Protein AF-F4CNG2-F1 (afdb_monomer)

Nearest PDB structures (foldseek):
  8hwz-assembly1_D  TM=9.021E-01  e=3.608E+00  Mycolicibacterium smegmatis MC2 155
  8w1d-assembly1_A-2  TM=9.112E-01  e=4.375E+00  Pseudomonas aeruginosa PAO1
  4pjw-assembly1_A  TM=8.842E-01  e=8.322E+00  Homo sapiens

Secondary structure (DSSP, 8-state):
----------------EEE-TTS-EEE-SSHHHHHHHHHHHHHHHHHHTTT-HHHHHHHHHHHHHHHHHHHHHHHH--

Mean predicted aligned error: 9.35 Å

Radius of gyration: 16.44 Å; Cα contacts (8 Å, |Δi|>4): 55; chains: 1; bounding box: 36×44×40 Å

Organism: Pseudonocardia dioxanivorans (strain ATCC 55486 / DSM 44775 / JCM 13855 / CB1190) (NCBI:txid675635)

Foldseek 3Di:
DDDPPPPDDDDPVLVQWFQFPVRDIQRHPDPVSLVVLLVVLVVVLVVCCVPPVVVNVSSV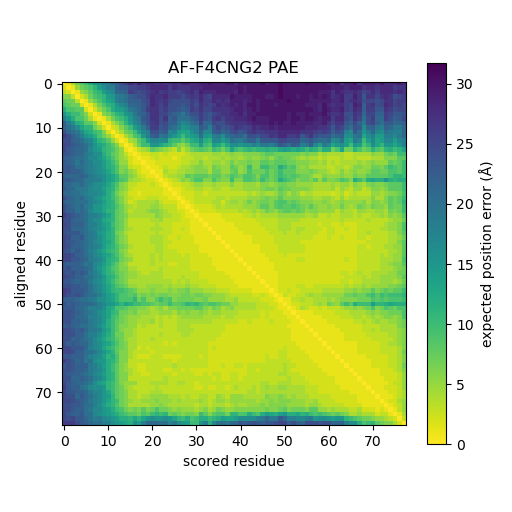SVNVSSVVSNVVCVVVVD

pLDDT: mean 79.56, std 15.54, range [43.47, 93.56]

Solvent-accessible surface area (backbone atoms only — not comparable to full-atom values): 4743 Å² total; per-residue (Å²): 139,80,84,84,80,80,78,76,79,92,69,89,69,72,74,29,62,47,72,30,94,85,69,51,75,41,79,36,83,46,71,69,50,42,53,49,50,48,54,52,41,54,50,49,29,68,69,30,42,88,82,34,53,69,59,26,47,52,44,47,56,38,42,54,54,51,51,50,51,48,52,53,48,60,66,72,76,106

Structure (mmCIF, N/CA/C/O backbone):
data_AF-F4CNG2-F1
#
_entry.id   AF-F4CNG2-F1
#
loop_
_atom_site.group_PDB
_atom_site.id
_atom_site.type_symbol
_atom_site.label_atom_id
_atom_site.label_alt_id
_atom_site.label_comp_id
_atom_site.label_asym_id
_atom_site.label_entity_id
_atom_site.label_seq_id
_atom_site.pdbx_PDB_ins_code
_atom_site.Cartn_x
_atom_site.Cartn_y
_atom_site.Cartn_z
_atom_site.occupancy
_atom_site.B_iso_or_equiv
_atom_site.auth_seq_id
_atom_site.auth_comp_id
_atom_site.auth_asym_id
_atom_site.auth_atom_id
_atom_site.pdbx_PDB_model_num
ATOM 1 N N . MET A 1 1 ? -18.651 -34.806 -23.615 1.00 45.09 1 MET A N 1
ATOM 2 C CA . MET A 1 1 ? -18.312 -33.372 -23.755 1.00 45.09 1 MET A CA 1
ATOM 3 C C . MET A 1 1 ? -17.427 -33.008 -22.575 1.00 45.09 1 MET A C 1
ATOM 5 O O . MET A 1 1 ? -17.927 -32.941 -21.464 1.00 45.09 1 MET A O 1
ATOM 9 N N . ALA A 1 2 ? -16.113 -32.933 -22.789 1.00 48.16 2 ALA A N 1
ATOM 10 C CA . ALA A 1 2 ? -15.134 -32.560 -21.766 1.00 48.16 2 ALA A CA 1
ATOM 11 C C . ALA A 1 2 ? -14.879 -31.040 -21.828 1.00 48.16 2 ALA A C 1
ATOM 13 O O . ALA A 1 2 ? -14.995 -30.470 -22.919 1.00 48.16 2 ALA A O 1
ATOM 14 N N . PRO A 1 3 ? -14.568 -30.373 -20.703 1.00 52.41 3 PRO A N 1
ATOM 15 C CA . PRO A 1 3 ? -14.331 -28.935 -20.681 1.00 52.41 3 PRO A CA 1
ATOM 16 C C . PRO A 1 3 ? -13.029 -28.602 -21.418 1.00 52.41 3 PRO A C 1
ATOM 18 O O . PRO A 1 3 ? -11.998 -29.238 -21.204 1.00 52.41 3 PRO A O 1
ATOM 21 N N . LYS A 1 4 ? -13.076 -27.601 -22.304 1.00 46.62 4 LYS A N 1
ATOM 22 C CA . LYS A 1 4 ? -11.878 -27.013 -22.908 1.00 46.62 4 LYS A CA 1
ATOM 23 C C . LYS A 1 4 ? -11.140 -26.227 -21.827 1.00 46.62 4 LYS A C 1
ATOM 25 O O . LYS A 1 4 ? -11.503 -25.097 -21.514 1.00 46.62 4 LYS A O 1
ATOM 30 N N . THR A 1 5 ? -10.109 -26.842 -21.266 1.00 53.19 5 THR A N 1
ATOM 31 C CA . THR A 1 5 ? -9.039 -26.154 -20.550 1.00 53.19 5 THR A CA 1
ATOM 32 C C . THR A 1 5 ? -8.258 -25.346 -21.580 1.00 53.19 5 THR A C 1
ATOM 34 O O . THR A 1 5 ? -7.372 -25.868 -22.253 1.00 53.19 5 THR A O 1
ATOM 37 N N . THR A 1 6 ? -8.622 -24.080 -21.762 1.00 49.19 6 THR A N 1
ATOM 38 C CA . THR A 1 6 ? -7.771 -23.129 -22.480 1.00 49.19 6 THR A CA 1
ATOM 39 C C . THR A 1 6 ? -6.726 -22.630 -21.489 1.00 49.19 6 THR A C 1
ATOM 41 O O . THR A 1 6 ? -6.856 -21.559 -20.909 1.00 49.19 6 THR A O 1
ATOM 44 N N . SER A 1 7 ? -5.711 -23.457 -21.241 1.00 51.25 7 SER A N 1
ATOM 45 C CA . SER A 1 7 ? -4.419 -22.953 -20.791 1.00 51.25 7 SER A CA 1
ATOM 46 C C . SER A 1 7 ? -3.764 -22.310 -22.009 1.00 51.25 7 SER A C 1
ATOM 48 O O . SER A 1 7 ? -3.211 -23.019 -22.845 1.00 51.25 7 SER A O 1
ATOM 50 N N . SER A 1 8 ? -3.882 -20.989 -22.135 1.00 43.47 8 SER A N 1
ATOM 51 C CA . SER A 1 8 ? -2.938 -20.215 -22.942 1.00 43.47 8 SER A CA 1
ATOM 52 C C . SER A 1 8 ? -1.678 -20.007 -22.096 1.00 43.47 8 SER A C 1
ATOM 54 O O . SER A 1 8 ? -1.774 -19.387 -21.036 1.00 43.47 8 SER A O 1
ATOM 56 N N . PRO A 1 9 ? -0.514 -20.547 -22.497 1.00 55.41 9 PRO A N 1
ATOM 57 C CA . PRO A 1 9 ? 0.764 -19.935 -22.156 1.00 55.41 9 PRO A CA 1
ATOM 58 C C . PRO A 1 9 ? 0.907 -18.671 -23.031 1.00 55.41 9 PRO A C 1
ATOM 60 O O . PRO A 1 9 ? 0.156 -18.534 -23.988 1.00 55.41 9 PRO A O 1
ATOM 63 N N . GLU A 1 10 ? 1.872 -17.787 -22.783 1.00 46.75 10 GLU A N 1
ATOM 64 C CA . GLU A 1 10 ? 2.164 -16.610 -23.640 1.00 46.75 10 GLU A CA 1
ATOM 65 C C . GLU A 1 10 ? 1.364 -15.330 -23.335 1.00 46.75 10 GLU A C 1
ATOM 67 O O . GLU A 1 10 ? 0.754 -14.723 -24.200 1.00 46.75 10 GLU A O 1
ATOM 72 N N . ASP A 1 11 ? 1.447 -14.869 -22.095 1.00 45.56 11 ASP A N 1
ATOM 73 C CA . ASP A 1 11 ? 1.910 -13.509 -21.817 1.00 45.56 11 ASP A CA 1
ATOM 74 C C . ASP A 1 11 ? 2.499 -13.594 -20.405 1.00 45.56 11 ASP A C 1
ATOM 76 O O . ASP A 1 11 ? 1.864 -14.122 -19.488 1.00 45.56 11 ASP A O 1
ATOM 80 N N . SER A 1 12 ? 3.736 -13.147 -20.198 1.00 47.19 12 SER A N 1
ATOM 81 C CA . SER A 1 12 ? 4.148 -12.764 -18.848 1.00 47.19 12 SER A CA 1
ATOM 82 C C . SER A 1 12 ? 3.337 -11.517 -18.524 1.00 47.19 12 SER A C 1
ATOM 84 O O . SER A 1 12 ? 3.860 -10.408 -18.598 1.00 47.19 12 SER A O 1
ATOM 86 N N . GLU A 1 13 ? 2.046 -11.689 -18.228 1.00 53.94 13 GLU A N 1
ATOM 87 C CA . GLU A 1 13 ? 1.210 -10.657 -17.650 1.00 53.94 13 GLU A CA 1
ATOM 88 C C . GLU A 1 13 ? 1.894 -10.321 -16.334 1.00 53.94 13 GLU A C 1
ATOM 90 O O . GLU A 1 13 ? 1.728 -10.999 -15.316 1.00 53.94 13 GLU A O 1
ATOM 95 N N . VAL A 1 14 ? 2.764 -9.311 -16.367 1.00 58.84 14 VAL A N 1
ATOM 96 C CA . VAL A 1 14 ? 3.237 -8.641 -15.171 1.00 58.84 14 VAL A CA 1
ATOM 97 C C . VAL A 1 14 ? 1.948 -8.264 -14.471 1.00 58.84 14 VAL A C 1
ATOM 99 O O . VAL A 1 14 ? 1.265 -7.362 -14.933 1.00 58.84 14 VAL A O 1
ATOM 102 N N . LEU A 1 15 ? 1.551 -9.030 -13.451 1.00 65.12 15 LEU A N 1
ATOM 103 C CA . LEU A 1 15 ? 0.318 -8.806 -12.705 1.00 65.12 15 LEU A CA 1
ATOM 104 C C . LEU A 1 15 ? 0.410 -7.398 -12.117 1.00 65.12 15 LEU A C 1
ATOM 106 O O . LEU A 1 15 ? 1.000 -7.177 -11.060 1.00 65.12 15 LEU A O 1
ATOM 110 N N . THR A 1 16 ? -0.070 -6.412 -12.865 1.00 75.75 16 THR A N 1
ATOM 111 C CA . THR A 1 16 ? 0.009 -5.002 -12.492 1.00 75.75 16 THR A CA 1
ATOM 112 C C . THR A 1 16 ? -1.012 -4.713 -11.412 1.00 75.75 16 THR A C 1
ATOM 114 O O . THR A 1 16 ? -0.910 -3.700 -10.746 1.00 75.75 16 THR A O 1
ATOM 117 N N . VAL A 1 17 ? -1.975 -5.605 -11.186 1.00 83.56 17 VAL A N 1
ATOM 118 C CA . VAL A 1 17 ? -2.999 -5.451 -10.163 1.00 83.56 17 VAL A CA 1
ATOM 119 C C . VAL A 1 17 ? -2.631 -6.268 -8.932 1.00 83.56 17 VAL A C 1
ATOM 121 O O . VAL A 1 17 ? -2.475 -7.486 -8.993 1.00 83.56 17 VAL A O 1
ATOM 124 N N . VAL A 1 18 ? -2.530 -5.586 -7.794 1.00 84.12 18 VAL A N 1
ATOM 125 C CA . VAL A 1 18 ? -2.400 -6.196 -6.471 1.00 84.12 18 VAL A CA 1
ATOM 126 C C . VAL A 1 18 ? -3.747 -6.120 -5.774 1.00 84.12 18 VAL A C 1
ATOM 128 O O . VAL A 1 18 ? -4.288 -5.032 -5.584 1.00 84.12 18 VAL A O 1
ATOM 131 N N . THR A 1 19 ? -4.296 -7.262 -5.372 1.00 84.75 19 THR A N 1
ATOM 132 C CA . THR A 1 19 ? -5.536 -7.298 -4.594 1.00 84.75 19 THR A CA 1
ATOM 133 C C . THR A 1 19 ? -5.209 -7.360 -3.107 1.00 84.75 19 THR A C 1
ATOM 135 O O . THR A 1 19 ? -4.625 -8.328 -2.626 1.00 84.75 19 THR A O 1
ATOM 138 N N . GLY A 1 20 ? -5.588 -6.316 -2.375 1.00 83.44 20 GLY A N 1
ATOM 139 C CA . GLY A 1 20 ? -5.513 -6.272 -0.923 1.00 83.44 20 GLY A CA 1
ATOM 140 C C . GLY A 1 20 ? -6.498 -7.250 -0.266 1.00 83.44 20 GLY A C 1
ATOM 141 O O . GLY A 1 20 ? -7.481 -7.674 -0.885 1.00 83.44 20 GLY A O 1
ATOM 142 N N . PRO A 1 21 ? -6.298 -7.582 1.019 1.00 76.81 21 PRO A N 1
ATOM 143 C CA . PRO A 1 21 ? -7.048 -8.614 1.746 1.00 76.81 21 PRO A CA 1
ATOM 144 C C . PRO A 1 21 ? -8.561 -8.370 1.837 1.00 76.81 21 PRO A C 1
ATOM 146 O O . PRO A 1 21 ? -9.321 -9.279 2.164 1.00 76.81 21 PRO A O 1
ATOM 149 N N . ARG A 1 22 ? -9.024 -7.150 1.549 1.00 79.69 22 ARG A N 1
ATOM 150 C CA . ARG A 1 22 ? -10.447 -6.774 1.558 1.00 79.69 22 ARG A CA 1
ATOM 151 C C . ARG A 1 22 ? -11.070 -6.674 0.163 1.00 79.69 22 ARG A C 1
ATOM 153 O O . ARG A 1 22 ? -12.181 -6.168 0.037 1.00 79.69 22 ARG A O 1
ATOM 160 N N . GLY A 1 23 ? -10.362 -7.126 -0.872 1.00 80.50 23 GLY A N 1
ATOM 161 C CA . GLY A 1 23 ? -10.792 -7.016 -2.269 1.00 80.50 23 GLY A CA 1
ATOM 162 C C . GLY A 1 23 ? -10.478 -5.663 -2.914 1.00 80.50 23 GLY A C 1
ATOM 163 O O . GLY A 1 23 ? -10.902 -5.411 -4.041 1.00 80.50 23 GLY A O 1
ATOM 164 N N . THR A 1 24 ? -9.734 -4.784 -2.233 1.00 84.00 24 THR A N 1
ATOM 165 C CA . THR A 1 24 ? -9.252 -3.530 -2.824 1.00 84.00 24 THR A CA 1
ATOM 166 C C . THR A 1 24 ? -8.232 -3.852 -3.905 1.00 84.00 24 THR A C 1
ATOM 168 O O . THR A 1 24 ? -7.246 -4.525 -3.630 1.00 84.00 24 THR A O 1
ATOM 171 N N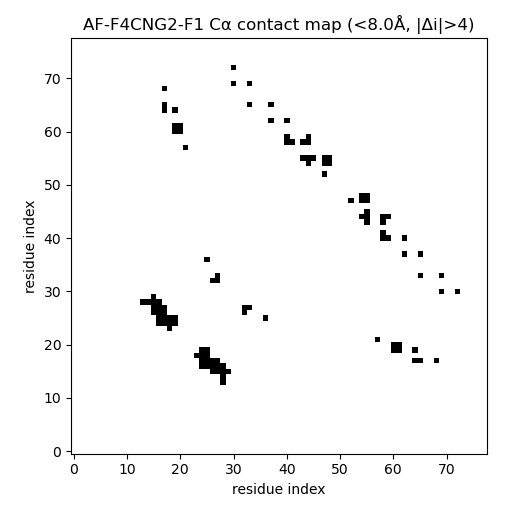 . SER A 1 25 ? -8.446 -3.376 -5.125 1.00 85.75 25 SER A N 1
ATOM 172 C CA . SER A 1 25 ? -7.493 -3.576 -6.218 1.00 85.75 25 SER A CA 1
ATOM 173 C C . SER A 1 25 ? -6.606 -2.346 -6.375 1.00 85.75 25 SER A C 1
ATOM 175 O O . SER A 1 25 ? -7.107 -1.222 -6.437 1.00 85.75 25 SER A O 1
ATOM 177 N N . TYR A 1 26 ? -5.297 -2.566 -6.434 1.00 84.81 26 TYR A N 1
ATOM 178 C CA . TYR A 1 26 ? -4.281 -1.539 -6.622 1.00 84.81 26 TYR A CA 1
ATOM 179 C C . TYR A 1 26 ? -3.556 -1.781 -7.936 1.00 84.81 26 TYR A C 1
ATOM 181 O O . TYR A 1 26 ? -2.803 -2.743 -8.073 1.00 84.81 26 TYR A O 1
ATOM 189 N N . GLU A 1 27 ? -3.752 -0.880 -8.888 1.00 84.88 27 GLU A N 1
ATOM 190 C CA . GLU A 1 27 ? -2.963 -0.850 -10.114 1.00 84.88 27 GLU A CA 1
ATOM 191 C C . GLU A 1 27 ? -1.565 -0.308 -9.798 1.00 84.88 27 GLU A C 1
ATOM 193 O O . GLU A 1 27 ? -1.400 0.835 -9.373 1.00 84.88 27 GLU A O 1
ATOM 198 N N . CYS A 1 28 ? -0.574 -1.170 -9.971 1.00 84.25 28 CYS A N 1
ATOM 199 C CA . CYS A 1 28 ? 0.841 -1.038 -9.654 1.00 84.25 28 CYS A CA 1
ATOM 200 C C . CYS A 1 28 ? 1.692 -1.551 -10.839 1.00 84.25 28 CYS A C 1
ATOM 202 O O . CYS A 1 28 ? 2.343 -2.593 -10.721 1.00 84.25 28 CYS A O 1
ATOM 204 N N . PRO A 1 29 ? 1.678 -0.869 -12.000 1.00 79.81 29 PRO A N 1
ATOM 205 C CA . PRO A 1 29 ? 2.492 -1.267 -13.150 1.00 79.81 29 PRO A CA 1
ATOM 206 C C . PRO A 1 29 ? 3.996 -1.030 -12.936 1.00 79.81 29 PRO A C 1
ATOM 208 O O . PRO A 1 29 ? 4.816 -1.656 -13.601 1.00 79.81 29 PRO A O 1
ATOM 211 N N . ASP A 1 30 ? 4.363 -0.144 -12.008 1.00 81.06 30 ASP A N 1
ATOM 212 C CA . ASP A 1 30 ? 5.737 0.274 -11.743 1.00 81.06 30 ASP A CA 1
ATOM 213 C C . ASP A 1 30 ? 5.949 0.635 -10.258 1.00 81.06 30 ASP A C 1
ATOM 215 O O . ASP A 1 30 ? 4.996 0.829 -9.492 1.00 81.06 30 ASP A O 1
ATOM 219 N N . LEU A 1 31 ? 7.220 0.743 -9.852 1.00 84.69 31 LEU A N 1
ATOM 220 C CA . LEU A 1 31 ? 7.614 1.067 -8.476 1.00 84.69 31 LEU A CA 1
ATOM 221 C C . LEU A 1 31 ? 7.131 2.456 -8.022 1.00 84.69 31 LEU A C 1
ATOM 223 O O . LEU A 1 31 ? 6.756 2.617 -6.862 1.00 84.69 31 LEU A O 1
ATOM 227 N N . ALA A 1 32 ? 7.078 3.448 -8.916 1.00 87.19 32 ALA A N 1
ATOM 228 C CA . ALA A 1 32 ? 6.648 4.801 -8.563 1.00 87.19 32 ALA A CA 1
ATOM 229 C C . ALA A 1 32 ? 5.141 4.859 -8.263 1.00 87.19 32 ALA A C 1
ATOM 231 O O . ALA A 1 32 ? 4.704 5.582 -7.362 1.00 87.19 32 ALA A O 1
ATOM 232 N N . THR A 1 33 ? 4.336 4.073 -8.980 1.00 88.00 33 THR A N 1
ATOM 233 C CA . THR A 1 33 ? 2.907 3.921 -8.693 1.00 88.00 33 THR A CA 1
ATOM 234 C C . THR A 1 33 ? 2.687 3.220 -7.347 1.00 88.00 33 THR A C 1
ATOM 236 O O . THR A 1 33 ? 1.860 3.668 -6.548 1.00 88.00 33 THR A O 1
ATOM 239 N N . LEU A 1 34 ? 3.491 2.197 -7.038 1.00 89.00 34 LEU A N 1
ATOM 240 C CA . LEU A 1 34 ? 3.524 1.544 -5.723 1.00 89.00 34 LEU A CA 1
ATOM 241 C C . LEU A 1 34 ? 3.836 2.534 -4.589 1.00 89.00 34 LEU A C 1
ATOM 243 O O . LEU A 1 34 ? 3.075 2.630 -3.624 1.00 89.00 34 LEU A O 1
ATOM 247 N N . ASP A 1 35 ? 4.899 3.328 -4.727 1.00 89.31 35 ASP A N 1
ATOM 248 C CA . ASP A 1 35 ? 5.295 4.331 -3.728 1.00 89.31 35 ASP A CA 1
ATOM 249 C C . ASP A 1 35 ? 4.208 5.402 -3.509 1.00 89.31 35 ASP A C 1
ATOM 251 O O . ASP A 1 35 ? 3.978 5.861 -2.381 1.00 89.31 35 ASP A O 1
ATOM 255 N N . ARG A 1 36 ? 3.470 5.775 -4.565 1.00 90.50 36 ARG A N 1
ATOM 256 C CA . ARG A 1 36 ? 2.326 6.695 -4.465 1.00 90.50 36 ARG A CA 1
ATOM 257 C C . ARG A 1 36 ? 1.178 6.096 -3.649 1.00 90.50 36 ARG A C 1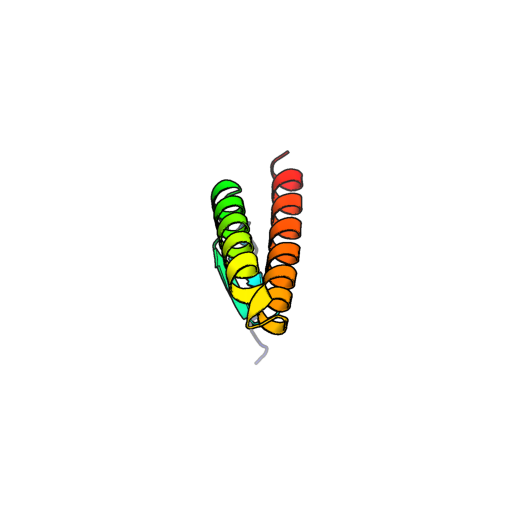
ATOM 259 O O . ARG A 1 36 ? 0.612 6.794 -2.798 1.00 90.50 36 ARG A O 1
ATOM 266 N N . HIS A 1 37 ? 0.838 4.826 -3.878 1.00 90.88 37 HIS A N 1
ATOM 267 C CA . HIS A 1 37 ? -0.186 4.122 -3.094 1.00 90.88 37 HIS A CA 1
ATOM 268 C C . HIS A 1 37 ? 0.221 4.016 -1.626 1.00 90.88 37 HIS A C 1
ATOM 270 O O . HIS A 1 37 ? -0.5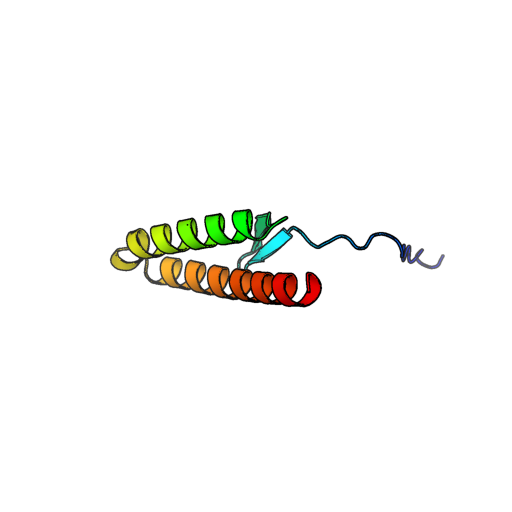67 4.378 -0.751 1.00 90.88 37 HIS A O 1
ATOM 276 N N . LEU A 1 38 ? 1.473 3.640 -1.352 1.00 91.50 38 LEU A N 1
ATOM 277 C CA . LEU A 1 38 ? 2.025 3.569 0.005 1.00 91.50 38 LEU A CA 1
ATOM 278 C C . LEU A 1 38 ? 1.958 4.922 0.727 1.00 91.50 38 LEU A C 1
ATOM 280 O O . LEU A 1 38 ? 1.502 5.000 1.870 1.00 91.50 38 LEU A O 1
ATOM 284 N N . THR A 1 39 ? 2.341 6.007 0.048 1.00 93.56 39 THR A N 1
ATOM 285 C CA . THR A 1 39 ? 2.277 7.370 0.603 1.00 93.56 39 THR A CA 1
ATOM 286 C C . THR A 1 39 ? 0.837 7.770 0.930 1.00 93.56 39 THR A C 1
ATOM 288 O O . THR A 1 39 ? 0.558 8.307 2.007 1.00 93.56 39 THR A O 1
ATOM 291 N N . THR A 1 40 ? -0.097 7.459 0.028 1.00 92.62 40 THR A N 1
ATOM 292 C CA . THR A 1 40 ? -1.528 7.743 0.203 1.00 92.62 40 THR A CA 1
ATOM 293 C C . THR A 1 40 ? -2.115 6.954 1.373 1.00 92.62 40 THR A C 1
ATOM 295 O O . THR A 1 40 ? -2.821 7.523 2.208 1.00 92.62 40 THR A O 1
ATOM 298 N N . LEU A 1 41 ? -1.795 5.661 1.484 1.00 91.25 41 LEU A N 1
ATOM 299 C CA . LEU A 1 41 ? -2.234 4.810 2.591 1.00 91.25 41 LEU A CA 1
ATOM 300 C C . LEU A 1 41 ? -1.655 5.288 3.925 1.00 91.25 41 LEU A C 1
ATOM 302 O O . LEU A 1 41 ? -2.395 5.411 4.897 1.00 91.25 41 LEU A O 1
ATOM 306 N N . CYS A 1 42 ? -0.380 5.679 3.968 1.00 93.00 42 CYS A N 1
ATOM 307 C CA . CYS A 1 42 ? 0.231 6.266 5.162 1.00 93.00 42 CYS A CA 1
ATOM 308 C C . CYS A 1 42 ? -0.461 7.563 5.612 1.00 93.00 42 CYS A C 1
ATOM 310 O O . CYS A 1 42 ? -0.632 7.796 6.813 1.00 93.00 42 CYS A O 1
ATOM 312 N N . ALA A 1 43 ? -0.854 8.426 4.671 1.00 93.50 43 ALA A N 1
ATOM 313 C CA . ALA A 1 43 ? -1.604 9.641 4.984 1.00 93.50 43 ALA A CA 1
ATOM 314 C C . ALA A 1 43 ? -3.007 9.309 5.519 1.00 93.50 43 ALA A C 1
ATOM 316 O O . ALA A 1 43 ? -3.421 9.847 6.549 1.00 93.50 43 ALA A O 1
ATOM 317 N N . ARG A 1 44 ? -3.703 8.359 4.880 1.00 91.00 44 ARG A N 1
ATOM 318 C CA . ARG A 1 44 ? -5.020 7.879 5.321 1.00 91.00 44 ARG A CA 1
ATOM 319 C C . ARG A 1 44 ? -4.970 7.230 6.698 1.00 91.00 44 ARG A C 1
ATOM 321 O O . ARG A 1 44 ? -5.845 7.501 7.506 1.00 91.00 44 ARG A O 1
ATOM 328 N N . ILE A 1 45 ? -3.938 6.444 7.010 1.00 91.81 45 ILE A N 1
ATOM 329 C CA . ILE A 1 45 ? -3.732 5.873 8.349 1.00 91.81 45 ILE A CA 1
ATOM 330 C C . ILE A 1 45 ? -3.609 6.985 9.383 1.00 91.81 45 ILE A C 1
ATOM 332 O O . ILE A 1 45 ? -4.282 6.924 10.408 1.00 91.81 45 ILE A O 1
ATOM 336 N N . ARG A 1 46 ? -2.792 8.014 9.130 1.00 92.19 46 ARG A N 1
ATOM 337 C CA . ARG A 1 46 ? -2.622 9.134 10.072 1.00 92.19 46 ARG A CA 1
ATOM 338 C C . ARG A 1 46 ? -3.937 9.860 10.352 1.00 92.19 46 ARG A C 1
ATOM 340 O O . ARG A 1 46 ? -4.211 10.179 11.503 1.00 92.19 46 ARG A O 1
ATOM 347 N N . GLN A 1 47 ? -4.758 10.065 9.324 1.00 91.88 47 GLN A N 1
ATOM 348 C CA . GLN A 1 47 ? -6.069 10.705 9.461 1.00 91.88 47 GLN A CA 1
ATOM 349 C C . GLN A 1 47 ? -7.113 9.789 10.120 1.00 91.88 47 GLN A C 1
ATOM 351 O O . GLN A 1 47 ? -7.896 10.247 10.946 1.00 91.88 47 GLN A O 1
ATOM 356 N N . ALA A 1 48 ? -7.116 8.496 9.785 1.00 89.00 48 ALA A N 1
ATOM 357 C CA . ALA A 1 48 ? -8.111 7.537 10.255 1.00 89.00 48 ALA A CA 1
ATOM 358 C C . ALA A 1 48 ? -7.816 6.996 11.659 1.00 89.00 48 ALA A C 1
ATOM 360 O O . ALA A 1 48 ? -8.752 6.703 12.386 1.00 89.00 48 ALA A O 1
ATOM 361 N N . THR A 1 49 ? -6.550 6.881 12.074 1.00 89.94 49 THR A N 1
ATOM 362 C CA . THR A 1 49 ? -6.154 6.311 13.380 1.00 89.94 49 THR A CA 1
ATOM 363 C C . THR A 1 49 ? -6.935 6.867 14.581 1.00 89.94 49 THR A C 1
ATOM 365 O O . THR A 1 49 ? -7.401 6.049 15.373 1.00 89.94 49 THR A O 1
ATOM 368 N N . PRO A 1 50 ? -7.126 8.195 14.747 1.00 88.31 50 PRO A N 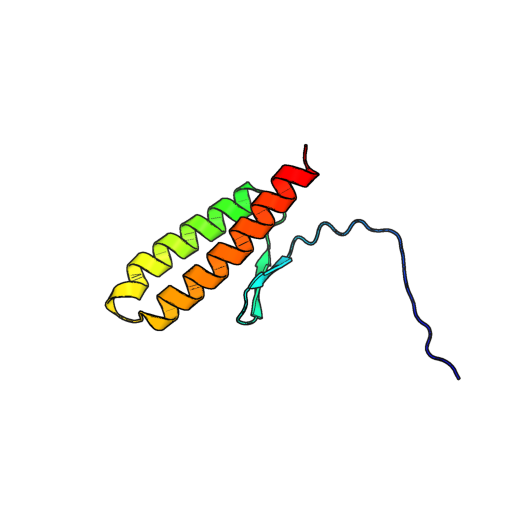1
ATOM 369 C CA . PRO A 1 50 ? -7.830 8.725 15.918 1.00 88.31 50 PRO A CA 1
ATOM 370 C C . PRO A 1 50 ? -9.333 8.410 15.953 1.00 88.31 50 PRO A C 1
ATOM 372 O O . PRO A 1 50 ? -9.916 8.410 17.031 1.00 88.31 50 PRO A O 1
ATOM 375 N N . GLN A 1 51 ? -9.969 8.156 14.805 1.00 89.88 51 GLN A N 1
ATOM 376 C CA . GLN A 1 51 ? -11.429 7.995 14.703 1.00 89.88 51 GLN A CA 1
ATOM 377 C C . GLN A 1 51 ? -11.853 6.558 14.360 1.00 89.88 51 GLN A C 1
ATOM 379 O O . GLN A 1 51 ? -12.904 6.091 14.788 1.00 89.88 51 GLN A O 1
ATOM 384 N N . PHE A 1 52 ? -11.022 5.839 13.608 1.00 90.88 52 PHE A N 1
ATOM 385 C CA . PHE A 1 52 ? -11.302 4.531 13.022 1.00 90.88 52 PHE A CA 1
ATOM 386 C C . PHE A 1 52 ? -10.055 3.629 13.089 1.00 90.88 52 PHE A C 1
ATOM 388 O O . PHE A 1 52 ? -9.412 3.356 12.068 1.00 90.88 52 PHE A O 1
ATOM 395 N N . PRO A 1 53 ? -9.693 3.117 14.279 1.00 87.56 53 PRO A N 1
ATOM 396 C CA . PRO A 1 53 ? -8.507 2.274 14.452 1.00 87.56 53 PRO A CA 1
ATOM 397 C C . PRO A 1 53 ? -8.576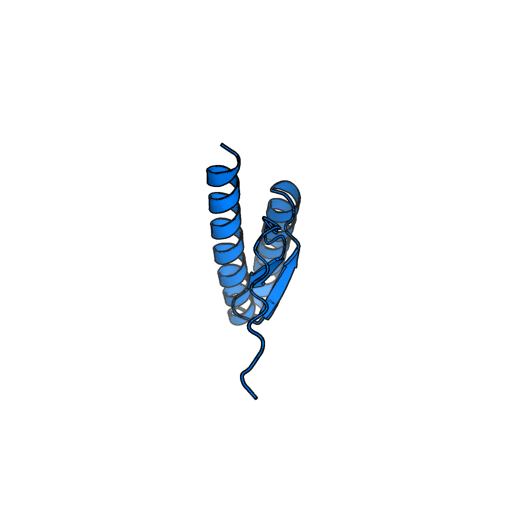 0.961 13.655 1.00 87.56 53 PRO A C 1
ATOM 399 O O . PRO A 1 53 ? -7.551 0.468 13.184 1.00 87.56 53 PRO A O 1
ATOM 402 N N . SER A 1 54 ? -9.776 0.413 13.442 1.00 89.56 54 SER A N 1
ATOM 403 C CA . SER A 1 54 ? -10.001 -0.765 12.593 1.00 89.56 54 SER A CA 1
ATOM 404 C C . SER A 1 54 ? -9.698 -0.488 11.118 1.00 89.56 54 SER A C 1
ATOM 406 O O . SER A 1 54 ? -9.086 -1.316 10.448 1.00 89.56 54 SER A O 1
ATOM 408 N N . LEU A 1 55 ? -10.062 0.697 10.622 1.00 87.25 55 LEU A N 1
ATOM 409 C CA . LEU A 1 55 ? -9.759 1.123 9.258 1.00 87.25 55 LEU A CA 1
ATOM 410 C C . LEU A 1 55 ? -8.259 1.384 9.078 1.00 87.25 55 LEU A C 1
ATOM 412 O O . LEU A 1 55 ? -7.679 0.984 8.074 1.00 87.25 55 LEU A O 1
ATOM 416 N N . ALA A 1 56 ? -7.613 1.981 10.082 1.00 90.12 56 ALA A N 1
ATOM 417 C CA . ALA A 1 56 ? -6.162 2.132 10.098 1.00 90.12 56 ALA A CA 1
ATOM 418 C C . ALA A 1 56 ? -5.440 0.775 10.066 1.00 90.12 56 ALA A C 1
ATOM 420 O O . ALA A 1 56 ? -4.388 0.670 9.444 1.00 90.12 56 ALA A O 1
ATOM 421 N N . ARG A 1 57 ? -5.992 -0.268 10.702 1.00 89.94 57 ARG A N 1
ATOM 422 C CA . ARG A 1 57 ? -5.457 -1.632 10.592 1.00 89.94 57 ARG A CA 1
ATOM 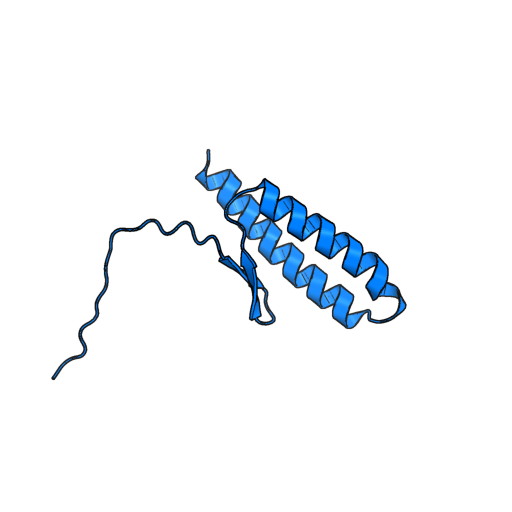423 C C . ARG A 1 57 ? -5.623 -2.199 9.184 1.00 89.94 57 ARG A C 1
ATOM 425 O O . ARG A 1 57 ? -4.638 -2.661 8.634 1.00 89.94 57 ARG A O 1
ATOM 432 N N . ALA A 1 58 ? -6.801 -2.055 8.577 1.00 89.25 58 ALA A N 1
ATOM 433 C CA . ALA A 1 58 ? -7.022 -2.499 7.200 1.00 89.25 58 ALA A CA 1
ATOM 434 C C . ALA A 1 58 ? -6.035 -1.854 6.209 1.00 89.25 58 ALA A C 1
ATOM 436 O O . ALA A 1 58 ? -5.455 -2.547 5.385 1.00 89.25 58 ALA A O 1
ATOM 437 N N . P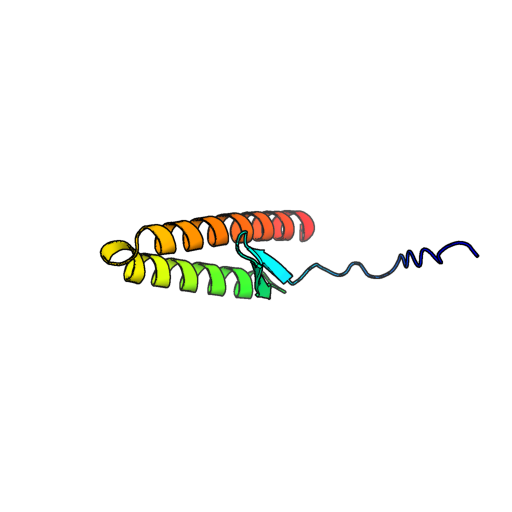HE A 1 59 ? -5.775 -0.548 6.336 1.00 89.19 59 PHE A N 1
ATOM 438 C CA . PHE A 1 59 ? -4.780 0.121 5.494 1.00 89.19 59 PHE A CA 1
ATOM 439 C C . PHE A 1 59 ? -3.345 -0.359 5.740 1.00 89.19 59 PHE A C 1
ATOM 441 O O . PHE A 1 59 ? -2.529 -0.271 4.829 1.00 89.19 59 PHE A O 1
ATOM 448 N N . ARG A 1 60 ? -3.009 -0.834 6.948 1.00 91.56 60 ARG A N 1
ATOM 449 C CA . ARG A 1 60 ? -1.702 -1.463 7.204 1.00 91.56 60 ARG A CA 1
ATOM 450 C C . ARG A 1 60 ? -1.606 -2.817 6.512 1.00 91.56 60 ARG A C 1
ATOM 452 O O . ARG A 1 60 ? -0.599 -3.063 5.865 1.00 91.56 60 ARG A O 1
ATOM 459 N N . ASP A 1 61 ? -2.664 -3.622 6.577 1.00 92.44 61 ASP A N 1
ATOM 460 C CA . ASP A 1 61 ? -2.699 -4.908 5.877 1.00 92.44 61 ASP A CA 1
ATOM 461 C C . ASP A 1 61 ? -2.558 -4.700 4.350 1.00 92.44 61 ASP A C 1
ATOM 463 O O . ASP A 1 61 ? -1.824 -5.430 3.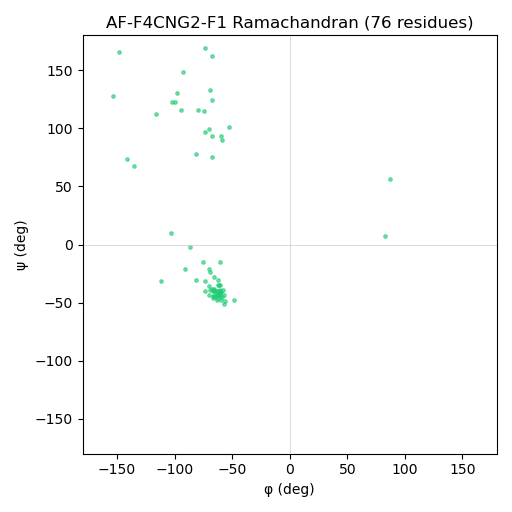691 1.00 92.44 61 ASP A O 1
ATOM 467 N N . ASP A 1 62 ? -3.187 -3.657 3.786 1.00 89.62 62 ASP A N 1
ATOM 468 C CA . ASP A 1 62 ? -3.003 -3.279 2.374 1.00 89.62 62 ASP A CA 1
ATOM 469 C C . ASP A 1 62 ? -1.547 -2.851 2.069 1.00 89.62 62 ASP A C 1
ATOM 471 O O . ASP A 1 62 ? -1.001 -3.206 1.024 1.00 89.62 62 ASP A O 1
ATOM 475 N N . ILE A 1 63 ? -0.892 -2.111 2.977 1.00 92.00 63 ILE A N 1
ATOM 476 C CA . ILE A 1 63 ? 0.522 -1.710 2.841 1.00 92.00 63 ILE A CA 1
ATOM 477 C C . ILE A 1 63 ? 1.447 -2.930 2.804 1.00 92.00 63 ILE A C 1
ATOM 479 O O . ILE A 1 63 ? 2.353 -2.959 1.972 1.00 92.00 63 ILE A O 1
ATOM 483 N N . ASP A 1 64 ? 1.228 -3.925 3.664 1.00 91.69 64 ASP A N 1
ATOM 484 C CA . ASP A 1 64 ? 2.079 -5.119 3.724 1.00 91.69 64 ASP A CA 1
ATOM 485 C C . ASP A 1 64 ? 2.066 -5.885 2.391 1.00 91.69 64 ASP A C 1
ATOM 487 O O . ASP A 1 64 ? 3.121 -6.278 1.890 1.00 91.69 64 ASP A O 1
ATOM 491 N N . VAL A 1 65 ? 0.896 -6.014 1.750 1.00 90.12 65 VAL A N 1
ATOM 492 C CA . VAL A 1 65 ? 0.778 -6.655 0.427 1.00 90.12 65 VAL A CA 1
ATOM 493 C C . VAL A 1 65 ? 1.489 -5.839 -0.661 1.00 90.12 65 VAL A C 1
ATOM 495 O O . VAL A 1 65 ? 2.163 -6.399 -1.528 1.00 90.12 65 VAL A O 1
ATOM 498 N N . LEU A 1 66 ? 1.383 -4.508 -0.622 1.00 89.62 66 LEU A N 1
ATOM 499 C CA . LEU A 1 66 ? 2.078 -3.634 -1.572 1.00 89.62 66 LEU A CA 1
ATOM 500 C C . LEU A 1 66 ? 3.606 -3.696 -1.409 1.00 89.62 66 LEU A C 1
ATOM 502 O O . LEU A 1 66 ? 4.332 -3.694 -2.404 1.00 89.62 66 LEU A O 1
ATOM 506 N N . LEU A 1 67 ? 4.108 -3.793 -0.177 1.00 90.44 67 LEU A N 1
ATOM 507 C CA . LEU A 1 67 ? 5.539 -3.960 0.092 1.00 90.44 67 LEU A CA 1
ATOM 508 C C . LEU A 1 67 ? 6.062 -5.319 -0.386 1.00 90.44 67 LEU A C 1
ATOM 510 O O . LEU A 1 67 ? 7.160 -5.383 -0.941 1.00 90.44 67 LEU A O 1
ATOM 514 N N . ASP A 1 68 ? 5.278 -6.385 -0.232 1.00 88.44 68 ASP A N 1
ATOM 515 C CA . ASP A 1 68 ? 5.622 -7.697 -0.784 1.00 88.44 68 ASP A CA 1
ATOM 516 C C . ASP A 1 68 ? 5.708 -7.650 -2.319 1.00 88.44 68 ASP A C 1
ATOM 518 O O . ASP A 1 68 ? 6.703 -8.085 -2.909 1.00 88.44 68 ASP A O 1
ATOM 522 N N . ARG A 1 69 ? 4.742 -6.983 -2.976 1.00 84.56 69 ARG A N 1
ATOM 523 C CA . ARG A 1 69 ? 4.790 -6.762 -4.431 1.00 84.56 69 ARG A CA 1
ATOM 524 C C . ARG A 1 69 ? 6.022 -5.970 -4.854 1.00 84.56 69 ARG A C 1
ATOM 526 O O . ARG A 1 69 ? 6.661 -6.331 -5.841 1.00 84.56 69 ARG A O 1
ATOM 533 N N . ARG A 1 70 ? 6.359 -4.903 -4.125 1.00 87.50 70 ARG A N 1
ATOM 534 C CA . ARG A 1 70 ? 7.559 -4.098 -4.380 1.00 87.50 70 ARG A CA 1
ATOM 535 C C . ARG A 1 70 ? 8.812 -4.967 -4.343 1.00 87.50 70 ARG A C 1
ATOM 537 O O . ARG A 1 70 ? 9.605 -4.915 -5.275 1.00 87.50 70 ARG A O 1
ATOM 544 N N . ARG A 1 71 ? 8.958 -5.796 -3.307 1.00 87.88 71 ARG A N 1
ATOM 545 C CA . ARG A 1 71 ? 10.101 -6.703 -3.162 1.00 87.88 71 ARG A CA 1
ATOM 546 C C . ARG A 1 71 ? 10.182 -7.697 -4.317 1.00 87.88 71 ARG A C 1
ATOM 548 O O . ARG A 1 71 ? 11.267 -7.951 -4.827 1.00 87.88 71 ARG A O 1
ATOM 555 N N . TRP A 1 72 ? 9.047 -8.243 -4.750 1.00 84.38 72 TRP A N 1
ATOM 556 C CA . TRP A 1 72 ? 8.999 -9.133 -5.910 1.00 84.38 72 TRP A CA 1
ATOM 557 C C . TRP A 1 72 ? 9.440 -8.432 -7.202 1.00 84.38 72 TRP A C 1
ATOM 559 O O . TRP A 1 72 ? 10.205 -9.008 -7.975 1.00 84.38 72 TRP A O 1
ATOM 569 N N . LEU A 1 73 ? 8.997 -7.188 -7.420 1.00 81.25 73 LEU A N 1
ATOM 570 C CA . LEU A 1 73 ? 9.411 -6.382 -8.571 1.00 81.25 73 LEU A CA 1
ATOM 571 C C . LEU A 1 73 ? 10.910 -6.091 -8.529 1.00 81.25 73 LEU A C 1
ATOM 573 O O . LEU A 1 73 ? 11.581 -6.347 -9.519 1.00 81.25 73 LEU A O 1
ATOM 577 N N . GLU A 1 74 ? 11.440 -5.647 -7.387 1.00 84.06 74 GLU A N 1
ATOM 578 C CA . GLU A 1 74 ? 12.875 -5.385 -7.203 1.00 84.06 74 GLU A CA 1
ATOM 579 C C . GLU A 1 74 ? 13.730 -6.636 -7.475 1.00 84.06 74 GLU A C 1
ATOM 581 O O . GLU A 1 74 ? 14.776 -6.529 -8.109 1.00 84.06 74 GLU A O 1
ATOM 586 N N . LEU A 1 75 ? 13.268 -7.824 -7.058 1.00 82.00 75 LEU A N 1
ATOM 587 C CA . LEU A 1 75 ? 13.951 -9.101 -7.303 1.00 82.00 75 LEU A CA 1
ATOM 588 C C . LEU A 1 75 ? 13.857 -9.589 -8.755 1.00 82.00 75 LEU A C 1
ATOM 590 O O . LEU A 1 75 ? 14.758 -10.280 -9.212 1.00 82.00 75 LEU A O 1
ATOM 594 N N . THR A 1 76 ? 12.766 -9.279 -9.457 1.00 73.75 76 THR A N 1
ATOM 595 C CA . THR A 1 76 ? 12.526 -9.746 -10.837 1.00 73.75 76 THR A CA 1
ATOM 596 C C . THR A 1 76 ? 13.072 -8.766 -11.882 1.00 73.75 76 THR A C 1
ATOM 598 O O . THR A 1 76 ? 13.316 -9.150 -13.020 1.00 73.75 76 THR A O 1
ATOM 601 N N . SER A 1 77 ? 13.270 -7.497 -11.511 1.00 65.06 77 SER A N 1
ATOM 602 C CA . SER A 1 77 ? 13.877 -6.465 -12.364 1.00 65.06 77 SER A CA 1
ATOM 603 C C . SER A 1 77 ? 15.412 -6.417 -12.313 1.00 65.06 77 SER A C 1
ATOM 605 O O . SER A 1 77 ? 15.996 -5.570 -12.989 1.00 65.06 77 SER A O 1
ATOM 607 N N . ALA A 1 78 ? 16.043 -7.262 -11.490 1.00 51.19 78 ALA A N 1
ATOM 608 C CA . ALA A 1 78 ? 17.495 -7.362 -11.304 1.00 51.19 78 ALA A CA 1
ATOM 609 C C . ALA A 1 78 ? 18.093 -8.502 -12.140 1.00 51.19 78 ALA A C 1
ATOM 611 O O . ALA A 1 78 ? 19.207 -8.299 -12.674 1.00 51.19 78 ALA A O 1
#

Sequence (78 aa):
MAPKTTSSPEDSEVLTVVTGPRGTSYECPDLATLDRHLTTLCARIRQATPQFPSLARAFRDDIDVLLDRRRWLELTSA